Protein AF-A0A8S3CZR7-F1 (afdb_monomer_lite)

Organism: NCBI:txid392030

InterPro domains:
  IPR001628 Zinc finger, nuclear hormone receptor-type [PF00105] (19-49)
  IPR001628 Zinc finger, nuclear hormone receptor-type [PR00047] (20-36)
  IPR001628 Zinc finger, nuclear hormone receptor-type [PR00047] (36-49)
  IPR001628 Zinc finger, nuclear hormone receptor-type [PS00031] (20-46)
  IPR001628 Zinc finger, nuclear hormone receptor-type [PS51030] (17-49)
  IPR001628 Zinc finger, nuclear hormone receptor-type [SM00399] (17-49)
  IPR013088 Zinc finger, NHR/GATA-type [G3DSA:3.30.50.10] (9-49)
  IPR050274 Nuclear hormone receptor family NR2 subfamily [PTHR24083] (14-49)

Foldseek 3Di:
DDDDDPDPDPDDPCPVQFAAPVPRHRFPQQDPNGGHHPVVNVVVVPVVD

Secondary structure (DSSP, 8-state):
-----S-----S-----PBPTTT-SB--EEETTEEE-HHHHHHHHHH--

Radius of gyration: 16.72 Å; chains: 1; bounding box: 29×49×29 Å

Sequence (49 aa):
KVNSLMATSPSINRRHISLCSVCGDKASGKHYGVMSCDGCRGFFKRSVR

Structure (mmCIF, N/CA/C/O backbone):
data_AF-A0A8S3CZR7-F1
#
_entry.id   AF-A0A8S3CZR7-F1
#
loop_
_atom_site.group_PDB
_atom_site.id
_atom_site.type_symbol
_atom_site.label_atom_id
_atom_site.label_alt_id
_atom_site.label_comp_id
_atom_site.label_asym_id
_atom_site.label_entity_id
_atom_site.label_seq_id
_atom_site.pdbx_PDB_ins_code
_atom_site.Cartn_x
_atom_site.Cartn_y
_atom_site.Cartn_z
_atom_site.occupancy
_atom_site.B_iso_or_equiv
_atom_site.auth_seq_id
_atom_site.auth_comp_id
_atom_site.auth_asym_id
_atom_site.auth_atom_id
_atom_site.pdbx_PDB_model_num
ATOM 1 N N . LYS A 1 1 ? -22.482 -33.351 -22.466 1.00 48.69 1 LYS A N 1
ATOM 2 C CA . LYS A 1 1 ? -21.067 -33.786 -22.418 1.00 48.69 1 LYS A CA 1
ATOM 3 C C . LYS A 1 1 ? -20.295 -32.718 -21.662 1.00 48.69 1 LYS A C 1
ATOM 5 O O . LYS A 1 1 ? -20.089 -31.642 -22.198 1.00 48.69 1 LYS A O 1
ATOM 10 N N . VAL A 1 2 ? -20.016 -33.004 -20.392 1.00 47.53 2 VAL A N 1
ATOM 11 C CA . VAL A 1 2 ? -19.076 -32.285 -19.512 1.00 47.53 2 VAL A CA 1
ATOM 12 C C . VAL A 1 2 ? -17.757 -32.002 -20.278 1.00 47.53 2 VAL A C 1
ATOM 14 O O . VAL A 1 2 ? -17.440 -32.761 -21.188 1.00 47.53 2 VAL A O 1
ATOM 17 N N . ASN A 1 3 ? -16.936 -30.981 -20.020 1.00 51.31 3 ASN A N 1
ATOM 18 C CA . ASN A 1 3 ? -16.492 -30.530 -18.709 1.00 51.31 3 ASN A CA 1
ATOM 19 C C . ASN A 1 3 ? -15.598 -29.271 -18.801 1.00 51.31 3 ASN A C 1
ATOM 21 O O . ASN A 1 3 ? -14.943 -29.031 -19.814 1.00 51.31 3 ASN A O 1
ATOM 25 N N . SER A 1 4 ? -15.525 -28.561 -17.675 1.00 55.03 4 SER A N 1
ATOM 26 C CA . SER A 1 4 ? -14.562 -27.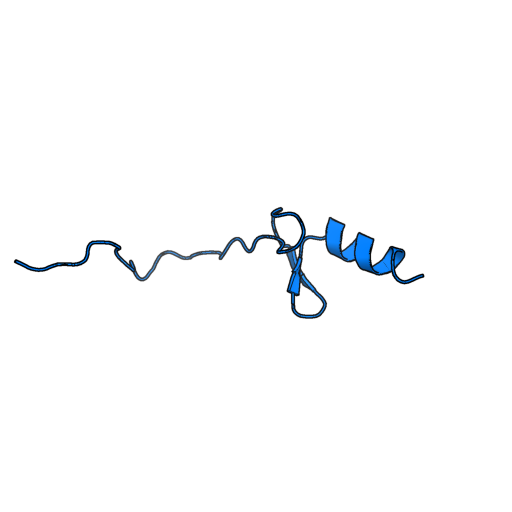537 -17.250 1.00 55.03 4 SER A CA 1
ATOM 27 C C . SER A 1 4 ? -13.115 -27.682 -17.751 1.00 55.03 4 SER A C 1
ATOM 29 O O . SER A 1 4 ? -12.433 -28.641 -17.399 1.00 55.03 4 SER A O 1
ATOM 31 N N . LEU A 1 5 ? -12.598 -26.659 -18.445 1.00 59.91 5 LEU A N 1
ATOM 32 C CA . LEU A 1 5 ? -11.172 -26.513 -18.799 1.00 59.91 5 LEU A CA 1
ATOM 33 C C . LEU A 1 5 ? -10.593 -25.129 -18.447 1.00 59.91 5 LEU A C 1
ATOM 35 O O . LEU A 1 5 ? -9.671 -24.650 -19.097 1.00 59.91 5 LEU A O 1
ATOM 39 N N . MET A 1 6 ? -11.060 -24.494 -17.369 1.00 60.22 6 MET A N 1
ATOM 40 C CA . MET A 1 6 ? -10.191 -23.566 -16.632 1.00 60.22 6 MET A CA 1
ATOM 41 C C . MET A 1 6 ? -9.493 -24.371 -15.547 1.00 60.22 6 MET A C 1
ATOM 43 O O . MET A 1 6 ? -9.926 -24.442 -14.400 1.00 60.22 6 MET A O 1
ATOM 47 N N . ALA A 1 7 ? -8.455 -25.077 -15.991 1.00 53.28 7 ALA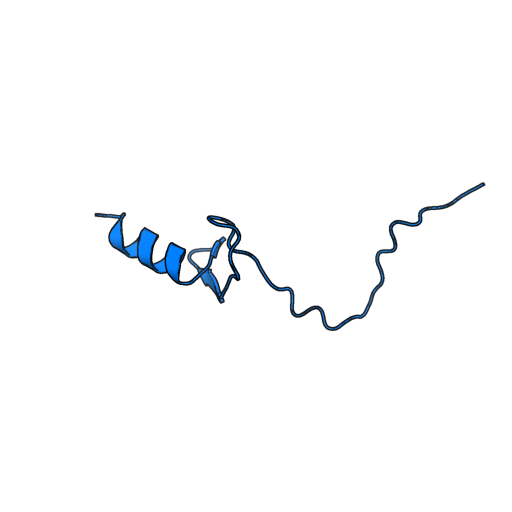 A N 1
ATOM 48 C CA . ALA A 1 7 ? -7.588 -25.897 -15.174 1.00 53.28 7 ALA A CA 1
ATOM 49 C C . ALA A 1 7 ? -7.016 -25.071 -14.012 1.00 53.28 7 ALA A C 1
ATOM 51 O O . ALA A 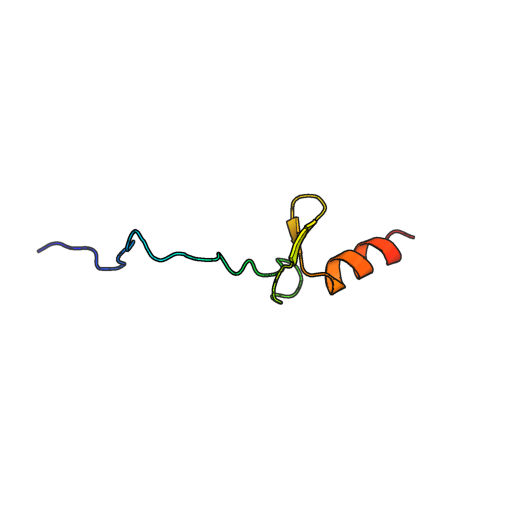1 7 ? -6.100 -24.265 -14.171 1.00 53.28 7 ALA A O 1
ATOM 52 N N . THR A 1 8 ? -7.528 -25.316 -12.810 1.00 59.44 8 THR A N 1
ATOM 53 C CA . THR A 1 8 ? -6.779 -25.109 -11.574 1.00 59.44 8 THR A CA 1
ATOM 54 C C . THR A 1 8 ? -5.670 -26.155 -11.530 1.00 59.44 8 THR A C 1
ATOM 56 O O . THR A 1 8 ? -5.806 -27.180 -10.869 1.00 59.44 8 THR A O 1
ATOM 59 N N . SER A 1 9 ? -4.589 -25.940 -12.278 1.00 60.84 9 SER A N 1
ATOM 60 C CA . SER A 1 9 ? -3.397 -26.786 -12.206 1.00 60.84 9 SER A CA 1
ATOM 61 C C . SER A 1 9 ? -2.759 -26.620 -10.816 1.00 60.84 9 SER A C 1
ATOM 63 O O . SER A 1 9 ? -2.331 -25.505 -10.478 1.00 60.84 9 SER A O 1
ATOM 65 N N . PRO A 1 10 ? -2.698 -27.670 -9.975 1.00 67.81 10 PRO A N 1
ATOM 66 C CA . PRO A 1 10 ? -1.915 -27.623 -8.754 1.00 67.81 10 PRO A CA 1
ATOM 67 C C . PRO A 1 10 ? -0.435 -27.832 -9.121 1.00 67.81 10 PRO A C 1
ATOM 69 O O . PRO A 1 10 ? -0.116 -28.605 -10.020 1.00 67.81 10 PRO A O 1
ATOM 72 N N . SER A 1 11 ? 0.463 -27.141 -8.410 1.00 62.78 11 SER A N 1
ATOM 73 C CA . SER A 1 11 ? 1.911 -27.432 -8.364 1.00 62.78 11 SER A CA 1
ATOM 74 C C . SER A 1 11 ? 2.820 -26.843 -9.458 1.00 62.78 11 SER A C 1
ATOM 76 O O . SER A 1 11 ? 3.598 -27.553 -10.081 1.00 62.78 11 SER A O 1
ATOM 78 N N . ILE A 1 12 ? 2.853 -25.514 -9.591 1.00 58.88 12 ILE A N 1
ATOM 79 C CA . ILE A 1 12 ? 4.105 -24.813 -9.933 1.00 58.88 12 ILE A CA 1
ATOM 80 C C . ILE A 1 12 ? 4.433 -23.950 -8.726 1.00 58.88 12 ILE A C 1
ATOM 82 O O . ILE A 1 12 ? 3.517 -23.374 -8.140 1.00 58.88 12 ILE A O 1
ATOM 86 N N . ASN A 1 13 ? 5.709 -23.882 -8.348 1.00 59.78 13 ASN A N 1
ATOM 87 C CA . ASN A 1 13 ? 6.271 -22.952 -7.373 1.00 59.78 13 ASN A CA 1
ATOM 88 C C . ASN A 1 13 ? 5.954 -21.507 -7.803 1.00 59.78 13 ASN A C 1
ATOM 90 O O . ASN A 1 13 ? 6.792 -20.788 -8.347 1.00 59.78 13 ASN A O 1
ATOM 94 N N . ARG A 1 14 ? 4.692 -21.104 -7.632 1.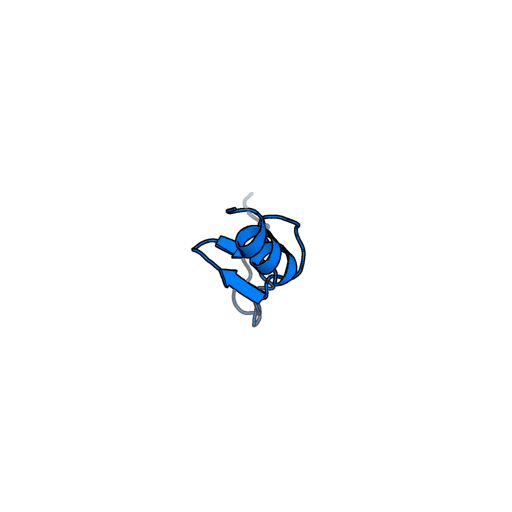00 57.50 14 ARG A N 1
ATOM 95 C CA . ARG A 1 14 ? 4.203 -19.755 -7.830 1.00 57.50 14 ARG A CA 1
ATOM 96 C C . ARG A 1 14 ? 4.816 -18.987 -6.679 1.00 57.50 14 ARG A C 1
ATOM 98 O O . ARG A 1 14 ? 4.188 -18.817 -5.639 1.00 57.50 14 ARG A O 1
ATOM 105 N N . ARG A 1 15 ? 6.043 -18.495 -6.877 1.00 59.44 15 ARG A N 1
ATOM 106 C CA . ARG A 1 15 ? 6.415 -17.204 -6.306 1.00 59.44 15 ARG A CA 1
ATOM 107 C C . ARG A 1 15 ? 5.307 -16.276 -6.767 1.00 59.44 15 ARG A C 1
ATOM 109 O O . ARG A 1 15 ? 5.310 -15.844 -7.915 1.00 59.44 15 ARG A O 1
ATOM 116 N N . HIS A 1 16 ? 4.281 -16.141 -5.935 1.00 66.06 16 HIS A N 1
ATOM 117 C CA . HIS A 1 16 ? 3.105 -15.354 -6.216 1.00 66.06 16 HIS A CA 1
ATOM 118 C C . HIS A 1 16 ? 3.636 -13.934 -6.298 1.00 66.06 16 HIS A C 1
ATOM 120 O O . HIS A 1 16 ? 3.861 -13.297 -5.265 1.00 66.06 16 HIS A O 1
ATOM 126 N N . ILE A 1 17 ? 3.989 -13.514 -7.519 1.00 74.19 17 ILE A N 1
ATOM 127 C CA . ILE A 1 17 ? 4.431 -12.162 -7.817 1.00 74.19 17 ILE A CA 1
ATOM 128 C C . ILE A 1 17 ? 3.227 -11.323 -7.480 1.00 74.19 17 ILE A C 1
ATOM 130 O O . ILE A 1 17 ? 2.243 -11.231 -8.206 1.00 74.19 17 ILE A O 1
ATOM 134 N N . SER A 1 18 ? 3.279 -10.853 -6.253 1.00 85.00 18 SER A N 1
ATOM 135 C CA . SER A 1 18 ? 2.231 -10.071 -5.682 1.00 85.00 18 SER A CA 1
ATOM 136 C C . SER A 1 18 ? 2.393 -8.700 -6.292 1.00 85.00 18 SER A C 1
ATOM 138 O O . SER A 1 18 ? 3.507 -8.181 -6.353 1.00 85.00 18 SER A O 1
ATOM 140 N N . LEU A 1 19 ? 1.308 -8.156 -6.816 1.00 91.31 19 LEU A N 1
ATOM 141 C CA . LEU A 1 19 ? 1.305 -6.832 -7.408 1.00 91.31 19 LEU A CA 1
ATOM 142 C C . LEU A 1 19 ? 0.800 -5.830 -6.377 1.00 91.31 19 LEU A C 1
ATOM 144 O O . LEU A 1 19 ? 0.037 -6.165 -5.468 1.00 91.31 19 LEU A O 1
ATOM 148 N N . CYS A 1 20 ? 1.285 -4.605 -6.488 1.00 93.31 20 CYS A N 1
ATOM 149 C CA . CYS A 1 20 ? 0.873 -3.496 -5.661 1.00 93.31 20 CYS A CA 1
ATOM 150 C C . CYS A 1 20 ? -0.593 -3.204 -5.967 1.00 93.31 20 CYS A C 1
ATOM 152 O O . CYS A 1 20 ? -0.926 -2.849 -7.093 1.00 93.31 20 CYS A O 1
ATOM 154 N N . SER A 1 21 ? -1.471 -3.297 -4.974 1.00 90.19 21 SER A N 1
ATOM 155 C CA . SER A 1 21 ? -2.896 -2.989 -5.142 1.00 90.19 21 SER A CA 1
ATOM 156 C C . SER A 1 21 ? -3.169 -1.501 -5.401 1.00 90.19 21 SER A C 1
ATOM 158 O O . SER A 1 21 ? -4.311 -1.131 -5.639 1.00 90.19 21 SER A O 1
ATOM 160 N N . VAL A 1 22 ? -2.140 -0.651 -5.335 1.00 89.56 22 VAL A N 1
ATOM 161 C CA . VAL A 1 22 ? -2.243 0.803 -5.513 1.00 89.56 22 VAL A CA 1
ATOM 162 C C . VAL A 1 22 ? -1.830 1.233 -6.921 1.00 89.56 22 VAL A C 1
ATOM 164 O O . VAL A 1 22 ? -2.529 2.031 -7.532 1.00 89.56 22 VAL A O 1
ATOM 167 N N . CYS A 1 23 ? -0.716 0.709 -7.447 1.00 92.50 23 CYS A N 1
ATOM 168 C CA . CYS A 1 23 ? -0.185 1.093 -8.765 1.00 92.50 23 CYS A CA 1
ATOM 169 C C . CYS A 1 23 ? 0.005 -0.072 -9.751 1.00 92.50 23 CYS A C 1
ATOM 171 O O . CYS A 1 23 ? 0.294 0.168 -10.916 1.00 92.50 23 CYS A O 1
ATOM 173 N N . GLY A 1 24 ? -0.130 -1.326 -9.313 1.00 88.12 24 GLY A N 1
ATOM 174 C CA . GLY A 1 24 ? 0.069 -2.508 -10.158 1.00 88.12 24 GLY A CA 1
ATOM 175 C C . GLY A 1 24 ? 1.522 -2.971 -10.318 1.00 88.12 24 GLY A C 1
ATOM 176 O O . GLY A 1 24 ? 1.745 -4.031 -10.895 1.00 88.12 24 GLY A O 1
ATOM 177 N N . ASP A 1 25 ? 2.507 -2.247 -9.775 1.00 91.00 25 ASP A N 1
ATOM 178 C CA . ASP A 1 25 ? 3.918 -2.659 -9.818 1.00 91.00 25 ASP A CA 1
ATOM 179 C C . ASP A 1 25 ? 4.206 -3.913 -8.992 1.00 91.00 25 ASP A C 1
ATOM 181 O O . ASP A 1 25 ? 3.406 -4.348 -8.166 1.00 91.00 25 ASP A O 1
ATOM 185 N N . LYS A 1 26 ? 5.413 -4.466 -9.137 1.00 90.94 26 LYS A N 1
ATOM 186 C CA . LYS A 1 26 ? 5.891 -5.572 -8.304 1.00 90.94 26 LYS A CA 1
ATOM 187 C C . LYS A 1 26 ? 5.826 -5.200 -6.816 1.00 90.94 26 LYS A C 1
ATOM 189 O O . LYS A 1 26 ? 6.599 -4.369 -6.333 1.00 90.94 26 LYS A O 1
ATOM 194 N N . ALA A 1 27 ? 4.919 -5.837 -6.075 1.00 91.56 27 ALA A N 1
ATOM 195 C CA . ALA A 1 27 ? 4.855 -5.679 -4.632 1.00 91.56 27 ALA A CA 1
ATOM 196 C C . ALA A 1 27 ? 6.087 -6.319 -3.997 1.00 91.56 27 ALA A C 1
ATOM 198 O O . ALA A 1 27 ? 6.530 -7.409 -4.377 1.00 91.56 27 ALA A O 1
ATOM 199 N N . SER A 1 28 ? 6.625 -5.618 -3.004 1.00 89.50 28 SER A N 1
ATOM 200 C CA . SER A 1 28 ? 7.690 -6.142 -2.150 1.00 89.50 28 SER A CA 1
ATOM 201 C C . SER A 1 28 ? 7.092 -7.040 -1.063 1.00 89.50 28 SER A C 1
ATOM 203 O O . SER A 1 28 ? 7.656 -8.068 -0.699 1.00 89.50 28 SER A O 1
ATOM 205 N N . GLY A 1 29 ? 5.881 -6.703 -0.608 1.00 89.12 29 GLY A N 1
ATOM 206 C CA . GLY A 1 29 ? 5.145 -7.480 0.373 1.00 89.12 29 GLY A CA 1
ATOM 207 C C . GLY A 1 29 ? 3.876 -6.772 0.829 1.00 89.12 29 GLY A C 1
ATOM 208 O O . GLY A 1 29 ? 3.343 -5.888 0.153 1.00 89.12 29 GLY A O 1
ATOM 209 N N . LYS A 1 30 ? 3.370 -7.194 1.988 1.00 87.81 30 LYS A N 1
ATOM 210 C CA . LYS A 1 30 ? 2.196 -6.595 2.619 1.00 87.81 30 LYS A CA 1
ATOM 211 C C . LYS A 1 30 ? 2.658 -5.469 3.550 1.00 87.81 30 LYS A C 1
ATOM 213 O O . LYS A 1 30 ? 3.377 -5.711 4.515 1.00 87.81 30 LYS A O 1
ATOM 218 N N . HIS A 1 31 ? 2.256 -4.241 3.251 1.00 87.56 31 HIS A N 1
ATOM 219 C CA . HIS A 1 31 ? 2.548 -3.050 4.043 1.00 87.56 31 HIS A CA 1
ATOM 220 C C . HIS A 1 31 ? 1.227 -2.465 4.541 1.00 87.56 31 HIS A C 1
ATOM 222 O O . HIS A 1 31 ? 0.313 -2.252 3.749 1.00 87.56 31 HIS A O 1
ATOM 228 N N . TYR A 1 32 ? 1.108 -2.243 5.853 1.00 86.44 32 TYR A N 1
ATOM 229 C CA . TYR A 1 32 ? -0.130 -1.753 6.483 1.00 86.44 32 TYR A CA 1
ATOM 230 C C . TYR A 1 32 ? -1.370 -2.617 6.168 1.00 86.44 32 TYR A C 1
ATOM 232 O O . TYR A 1 32 ? -2.478 -2.117 6.035 1.00 86.44 32 TYR A O 1
ATOM 240 N N . GLY A 1 33 ? -1.181 -3.931 6.002 1.00 87.50 33 GLY A N 1
ATOM 241 C CA . GLY A 1 33 ? -2.262 -4.877 5.695 1.00 87.50 33 GLY A CA 1
ATOM 242 C C . GLY A 1 33 ? -2.593 -5.044 4.205 1.00 87.50 33 GLY A C 1
ATOM 243 O O . GLY A 1 33 ? -3.267 -6.016 3.852 1.00 87.50 33 GLY A O 1
ATOM 244 N N . VAL A 1 34 ? -2.055 -4.207 3.311 1.00 89.25 34 VAL A N 1
ATOM 245 C CA . VAL A 1 34 ? -2.314 -4.244 1.855 1.00 89.25 34 VAL A CA 1
ATOM 246 C C . VAL A 1 34 ? -1.037 -4.580 1.076 1.00 89.25 34 VAL A C 1
ATOM 248 O O . VAL A 1 34 ? 0.067 -4.258 1.510 1.00 89.25 34 VAL A O 1
ATOM 251 N N . MET A 1 35 ? -1.156 -5.280 -0.056 1.00 91.56 35 MET A N 1
ATOM 252 C CA . MET A 1 35 ? -0.006 -5.575 -0.919 1.00 91.56 35 MET A CA 1
ATOM 253 C C . MET A 1 35 ? 0.432 -4.302 -1.636 1.00 91.56 35 MET A C 1
ATOM 255 O O . MET A 1 35 ? -0.331 -3.743 -2.418 1.00 91.56 35 MET A O 1
ATOM 259 N N . SER A 1 36 ? 1.656 -3.850 -1.368 1.00 92.56 36 SER A N 1
ATOM 260 C CA . SER A 1 36 ? 2.161 -2.572 -1.876 1.00 92.56 36 SER A CA 1
ATOM 261 C C . SER A 1 36 ? 3.611 -2.692 -2.350 1.00 92.56 36 SER A C 1
ATOM 263 O O . SER A 1 36 ? 4.374 -3.539 -1.880 1.00 92.56 36 SER A O 1
ATOM 265 N N . CYS A 1 37 ? 4.007 -1.841 -3.293 1.00 93.31 37 CYS A N 1
ATOM 266 C CA . CYS A 1 37 ? 5.403 -1.668 -3.692 1.00 93.31 37 CYS A CA 1
ATOM 267 C C . CYS A 1 37 ? 6.125 -0.671 -2.764 1.00 93.31 37 CYS A C 1
ATOM 269 O O . CYS A 1 37 ? 5.488 0.066 -2.002 1.00 93.31 37 CYS A O 1
ATOM 271 N N . ASP A 1 38 ? 7.458 -0.620 -2.842 1.00 90.81 38 ASP A N 1
ATOM 272 C CA . AS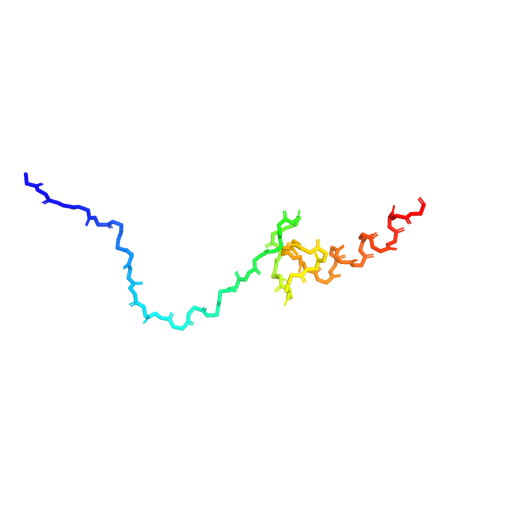P A 1 38 ? 8.274 0.292 -2.022 1.00 90.81 38 ASP A CA 1
ATOM 273 C C . ASP A 1 38 ? 7.966 1.776 -2.303 1.00 90.81 38 ASP A C 1
ATOM 275 O O . ASP A 1 38 ? 7.956 2.605 -1.390 1.00 90.81 38 ASP A O 1
ATOM 279 N N . GLY A 1 39 ? 7.607 2.102 -3.551 1.00 91.19 39 GLY A N 1
ATOM 280 C CA . GLY A 1 39 ? 7.198 3.449 -3.956 1.00 91.19 39 GLY A CA 1
ATOM 281 C C . GLY A 1 39 ? 5.917 3.907 -3.257 1.00 91.19 39 GLY A C 1
ATOM 282 O O . GLY A 1 39 ? 5.908 4.953 -2.601 1.00 91.19 39 GLY A O 1
ATOM 283 N N . CYS A 1 40 ? 4.856 3.093 -3.316 1.00 91.00 40 CYS A N 1
ATOM 284 C CA . CYS A 1 40 ? 3.594 3.387 -2.636 1.00 91.00 40 CYS A CA 1
ATOM 285 C C . CYS A 1 40 ? 3.776 3.422 -1.116 1.00 91.00 40 CYS A C 1
ATOM 287 O O . CYS A 1 40 ? 3.284 4.345 -0.472 1.00 91.00 40 CYS A O 1
ATOM 289 N N . ARG A 1 41 ? 4.558 2.499 -0.536 1.00 86.44 41 ARG A N 1
ATOM 290 C CA . ARG A 1 41 ? 4.903 2.522 0.897 1.00 86.44 41 ARG A CA 1
ATOM 291 C C . ARG A 1 41 ? 5.504 3.869 1.320 1.00 86.44 41 ARG A C 1
ATOM 293 O O . ARG A 1 41 ? 5.100 4.429 2.339 1.00 86.44 41 ARG A O 1
ATOM 300 N N . GLY A 1 42 ? 6.463 4.386 0.553 1.00 86.19 42 GLY A N 1
ATOM 301 C CA . GLY A 1 42 ? 7.092 5.681 0.819 1.00 86.19 42 GLY A CA 1
ATOM 302 C C . GLY A 1 42 ? 6.150 6.869 0.610 1.00 86.19 42 GLY A C 1
ATOM 303 O O . GLY A 1 42 ? 6.246 7.851 1.346 1.00 86.19 42 GLY A O 1
ATOM 304 N N . PHE A 1 43 ? 5.231 6.770 -0.353 1.00 83.69 43 PHE A N 1
ATOM 305 C CA . PHE A 1 43 ? 4.209 7.783 -0.608 1.00 83.69 43 PHE A CA 1
ATOM 306 C C . PHE A 1 43 ? 3.249 7.926 0.579 1.00 83.69 43 PHE A C 1
ATOM 308 O O . PHE A 1 43 ? 3.125 9.022 1.118 1.00 83.69 43 PHE A O 1
ATOM 315 N N . PHE A 1 44 ? 2.674 6.825 1.079 1.00 75.06 44 PHE A N 1
ATOM 316 C CA . PHE A 1 44 ? 1.796 6.866 2.259 1.00 75.06 44 PHE A CA 1
ATOM 317 C C . PHE A 1 44 ? 2.497 7.451 3.490 1.00 75.06 44 PHE A C 1
ATOM 319 O O . PHE A 1 44 ? 1.912 8.251 4.209 1.00 75.06 44 PHE A O 1
ATOM 326 N N . LYS A 1 45 ? 3.779 7.133 3.708 1.00 73.62 45 LYS A N 1
ATOM 327 C CA . LYS A 1 45 ? 4.547 7.680 4.839 1.00 73.62 45 LYS A CA 1
ATOM 328 C C . LYS A 1 45 ? 4.767 9.202 4.755 1.00 73.62 45 LYS A C 1
ATOM 330 O O . LYS A 1 45 ? 5.013 9.827 5.782 1.00 73.62 45 LYS A O 1
ATOM 335 N N . ARG A 1 46 ? 4.725 9.800 3.558 1.00 75.88 46 ARG A N 1
ATOM 336 C CA . ARG A 1 46 ? 4.921 11.249 3.356 1.00 75.88 46 ARG A CA 1
ATOM 337 C C . ARG A 1 46 ? 3.615 12.028 3.205 1.00 75.88 46 ARG A C 1
ATOM 339 O O . ARG A 1 46 ? 3.605 13.195 3.578 1.00 75.88 46 ARG A O 1
ATOM 346 N N . SER A 1 47 ? 2.561 11.397 2.688 1.00 66.25 47 SER A N 1
ATOM 347 C CA . SER A 1 47 ? 1.267 12.043 2.429 1.00 66.25 47 SER A CA 1
ATOM 348 C C . SER A 1 47 ? 0.331 12.086 3.641 1.00 66.25 47 SER A C 1
ATOM 350 O O . SER A 1 47 ? -0.663 12.796 3.592 1.00 66.25 47 SER A O 1
ATOM 352 N N . VAL A 1 48 ? 0.631 11.367 4.730 1.00 64.88 48 VAL A N 1
ATOM 353 C CA . VAL A 1 48 ? -0.076 11.502 6.022 1.00 64.88 48 VAL A CA 1
ATOM 354 C C . VAL A 1 48 ? 0.615 12.586 6.863 1.00 64.88 48 VAL A C 1
ATOM 356 O O . VAL A 1 48 ? 1.199 12.309 7.911 1.00 64.88 48 VAL A O 1
AT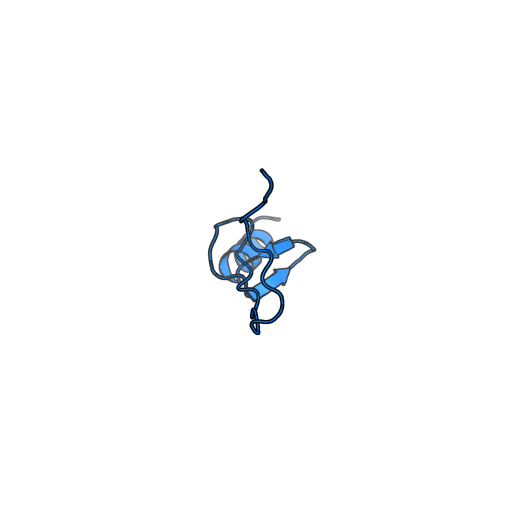OM 359 N N . ARG A 1 49 ? 0.633 13.810 6.331 1.00 58.53 49 ARG A N 1
ATOM 360 C CA . ARG A 1 49 ? 1.041 15.042 7.014 1.00 58.53 49 ARG A CA 1
ATOM 361 C C . ARG A 1 49 ? -0.177 15.923 7.225 1.00 58.53 49 ARG A C 1
ATOM 363 O O . ARG A 1 49 ? -1.039 15.915 6.321 1.00 58.53 49 ARG A O 1
#

pLDDT: mean 76.41, std 15.04, range [47.53, 93.31]